Protein AF-A0A955QLE7-F1 (afdb_monomer)

Radius of gyration: 31.79 Å; Cα contacts (8 Å, |Δi|>4): 12; chains: 1; bounding box: 53×38×80 Å

Sequence (110 aa):
MRRLWYFLREAFISIRTHRTGTFIGVLTTAFTLTSFGVFLLLYHNVNTLLGRIQHNIQIIVYPKDGLEPAKLDALGKLLKSDQVVDSLTSISKQQALEDFKQQFPQETHL

Structure (mmCIF, N/CA/C/O backbone):
data_AF-A0A955QLE7-F1
#
_entry.id   AF-A0A955QLE7-F1
#
loop_
_atom_site.group_PDB
_atom_site.id
_atom_site.type_symbol
_atom_site.label_atom_id
_atom_site.label_alt_id
_atom_s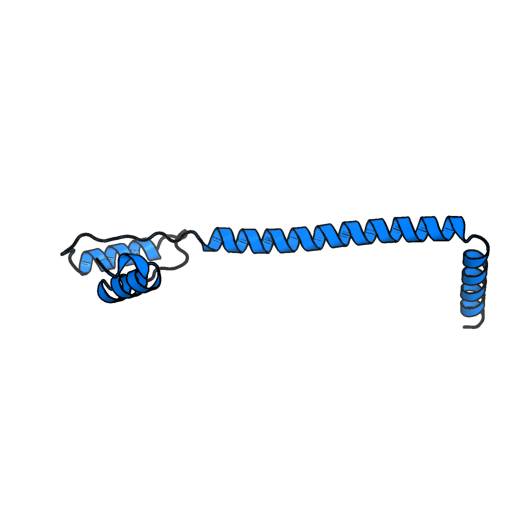ite.label_comp_id
_atom_site.label_asym_id
_atom_site.label_entity_id
_atom_site.label_seq_id
_atom_site.pdbx_PDB_ins_code
_atom_site.Cartn_x
_atom_site.Cartn_y
_atom_site.Cartn_z
_atom_site.occupancy
_atom_site.B_iso_or_equiv
_atom_site.auth_seq_id
_atom_site.auth_comp_id
_atom_site.auth_asym_id
_atom_site.auth_atom_id
_atom_site.pdbx_PDB_model_num
ATOM 1 N N . MET A 1 1 ? 29.540 -13.779 -37.709 1.00 64.69 1 MET A N 1
ATOM 2 C CA . MET A 1 1 ? 29.531 -12.422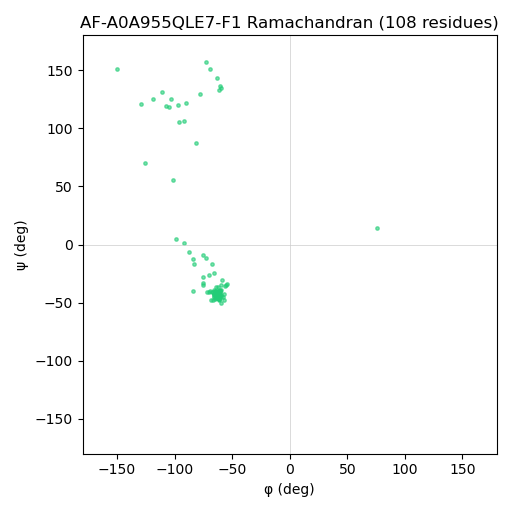 -37.106 1.00 64.69 1 MET A CA 1
ATOM 3 C C . MET A 1 1 ? 29.482 -11.276 -38.126 1.00 64.69 1 MET A C 1
ATOM 5 O O . MET A 1 1 ? 28.584 -10.458 -38.005 1.00 64.69 1 MET A O 1
ATOM 9 N N . ARG A 1 2 ? 30.343 -11.211 -39.163 1.00 79.69 2 ARG A N 1
ATOM 10 C CA . ARG A 1 2 ? 30.341 -10.095 -40.153 1.00 79.69 2 ARG A CA 1
ATOM 11 C C . ARG A 1 2 ? 28.997 -9.860 -40.867 1.00 79.69 2 ARG A C 1
ATOM 13 O O . ARG A 1 2 ? 28.640 -8.717 -41.110 1.00 79.69 2 ARG A O 1
ATOM 20 N N . ARG A 1 3 ? 28.235 -10.923 -41.158 1.00 83.56 3 ARG A N 1
ATOM 21 C CA . ARG A 1 3 ? 26.896 -10.817 -41.772 1.00 83.56 3 ARG A CA 1
ATOM 22 C C . ARG A 1 3 ? 25.866 -10.165 -40.843 1.00 83.56 3 ARG A C 1
ATOM 24 O O . ARG A 1 3 ? 25.114 -9.317 -41.288 1.00 83.56 3 ARG A O 1
ATOM 31 N N . LEU A 1 4 ? 25.875 -10.504 -39.552 1.00 87.00 4 LEU A N 1
ATOM 32 C CA . LEU A 1 4 ? 24.967 -9.909 -38.562 1.00 87.00 4 LEU A CA 1
ATOM 33 C C . LEU A 1 4 ? 25.251 -8.409 -38.389 1.00 87.00 4 LEU A C 1
ATOM 35 O O . LEU A 1 4 ? 24.332 -7.600 -38.363 1.00 87.00 4 LEU A O 1
ATOM 39 N N . TRP A 1 5 ? 26.535 -8.039 -38.364 1.00 90.00 5 TRP A N 1
ATOM 40 C CA . TRP A 1 5 ? 26.968 -6.641 -38.349 1.00 90.00 5 TRP A CA 1
ATOM 41 C C . TRP A 1 5 ? 26.538 -5.877 -39.605 1.00 90.00 5 TRP A C 1
ATOM 43 O O . TRP A 1 5 ? 26.100 -4.735 -39.509 1.00 90.00 5 TRP A O 1
ATOM 53 N N . TYR A 1 6 ? 26.621 -6.518 -40.774 1.00 89.44 6 TYR A N 1
ATOM 54 C CA . TYR A 1 6 ? 26.138 -5.947 -42.028 1.00 89.44 6 TYR A CA 1
ATOM 55 C C . TYR A 1 6 ? 24.636 -5.649 -41.958 1.00 89.44 6 TYR A C 1
ATOM 57 O O . TYR A 1 6 ? 24.242 -4.513 -42.184 1.00 89.44 6 TYR A O 1
ATOM 65 N N . PHE A 1 7 ? 23.808 -6.610 -41.533 1.00 89.12 7 PHE A N 1
ATOM 66 C CA . PHE A 1 7 ? 22.362 -6.395 -41.404 1.00 89.12 7 PHE A CA 1
ATOM 67 C C . PHE A 1 7 ? 21.996 -5.316 -40.381 1.00 89.12 7 PHE A C 1
ATOM 69 O O . PHE A 1 7 ? 21.124 -4.498 -40.657 1.00 89.12 7 PHE A O 1
ATOM 76 N N . LEU A 1 8 ? 22.671 -5.269 -39.228 1.00 86.69 8 LEU A N 1
ATOM 77 C CA . LEU A 1 8 ? 22.453 -4.215 -38.230 1.00 86.69 8 LEU A CA 1
ATOM 78 C C . LEU A 1 8 ? 22.833 -2.831 -38.772 1.00 86.69 8 LEU A C 1
ATOM 80 O O . LEU A 1 8 ? 22.108 -1.859 -38.554 1.00 86.69 8 LEU A O 1
ATOM 84 N N . ARG A 1 9 ? 23.942 -2.740 -39.514 1.00 87.81 9 ARG A N 1
ATOM 85 C CA . ARG A 1 9 ? 24.376 -1.501 -40.167 1.00 87.81 9 ARG A CA 1
ATOM 86 C C . ARG A 1 9 ? 23.380 -1.061 -41.239 1.00 87.81 9 ARG A C 1
ATOM 88 O O . ARG A 1 9 ? 22.995 0.106 -41.247 1.00 87.81 9 ARG A O 1
ATOM 95 N N . GLU A 1 10 ? 22.934 -1.976 -42.095 1.00 86.12 10 GLU A N 1
ATOM 96 C CA . GLU A 1 10 ? 21.929 -1.703 -43.127 1.00 86.12 10 GLU A CA 1
ATOM 97 C C . GLU A 1 10 ? 20.596 -1.260 -42.506 1.00 86.12 10 GLU A C 1
ATOM 99 O O . GLU A 1 10 ? 19.990 -0.293 -42.965 1.00 86.12 10 GLU A O 1
ATOM 104 N N . ALA A 1 11 ? 20.166 -1.910 -41.420 1.00 83.25 11 ALA A N 1
ATOM 105 C CA . ALA A 1 11 ? 18.954 -1.551 -40.689 1.00 83.25 11 ALA A CA 1
ATOM 106 C C . ALA A 1 11 ? 19.043 -0.135 -40.103 1.00 83.25 11 ALA A C 1
ATOM 108 O O . ALA A 1 11 ? 18.111 0.654 -40.251 1.00 83.25 11 ALA A O 1
ATOM 109 N N . PHE A 1 12 ? 20.181 0.233 -39.507 1.00 83.88 12 PHE A N 1
ATOM 110 C CA . PHE A 1 12 ? 20.388 1.578 -38.964 1.00 83.88 12 PHE A CA 1
ATOM 111 C C . PHE A 1 12 ? 20.407 2.651 -40.063 1.00 83.88 12 PHE A C 1
ATOM 113 O O . PHE A 1 12 ? 19.840 3.735 -39.902 1.00 83.88 12 PHE A O 1
ATOM 120 N N . ILE A 1 13 ? 21.017 2.342 -41.211 1.00 83.31 13 ILE A N 1
ATOM 121 C CA . ILE A 1 13 ? 21.001 3.215 -42.392 1.00 83.31 13 ILE A CA 1
ATOM 122 C C . ILE A 1 13 ? 19.567 3.370 -42.919 1.00 83.31 13 ILE A C 1
ATOM 124 O O . ILE A 1 13 ? 19.150 4.491 -43.203 1.00 83.31 13 ILE A O 1
ATOM 128 N N . SER A 1 14 ? 18.794 2.283 -42.982 1.00 79.75 14 SER A N 1
ATOM 129 C CA . SER A 1 14 ? 17.393 2.283 -43.421 1.00 79.75 14 SER A CA 1
ATOM 130 C C . SER A 1 14 ? 16.494 3.126 -42.508 1.00 79.75 14 SER A C 1
ATOM 132 O O . SER A 1 14 ? 15.764 3.995 -42.990 1.00 79.75 14 SER A O 1
ATOM 134 N N . IL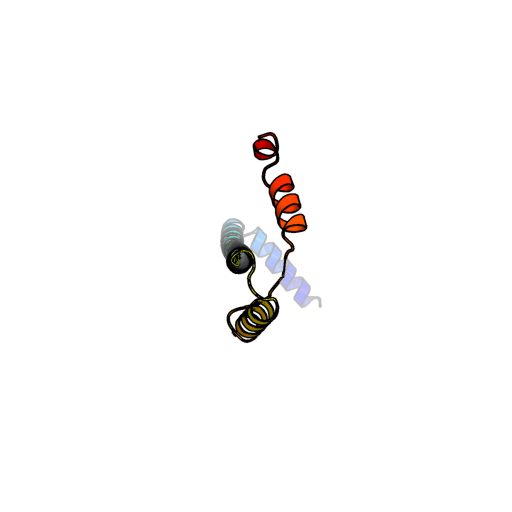E A 1 15 ? 16.639 2.982 -41.186 1.00 82.62 15 ILE A N 1
ATOM 135 C CA . ILE A 1 15 ? 15.967 3.821 -40.177 1.00 82.62 15 ILE A CA 1
ATOM 136 C C . ILE A 1 15 ? 16.295 5.305 -40.392 1.00 82.62 15 ILE A C 1
ATOM 138 O O . ILE A 1 15 ? 15.415 6.169 -40.343 1.00 82.62 15 ILE A O 1
ATOM 142 N N . ARG A 1 16 ? 17.566 5.617 -40.675 1.00 78.94 16 ARG A N 1
ATOM 143 C CA . ARG A 1 16 ? 18.024 6.991 -40.919 1.00 78.94 16 ARG A CA 1
ATOM 144 C C . ARG A 1 16 ? 17.507 7.571 -42.239 1.00 78.94 16 ARG A C 1
ATOM 146 O O . ARG A 1 16 ? 17.434 8.795 -42.344 1.00 78.94 16 ARG A O 1
ATOM 153 N N . THR A 1 17 ? 17.194 6.741 -43.228 1.00 81.06 17 THR A N 1
ATOM 154 C CA . THR A 1 17 ? 16.637 7.163 -44.524 1.00 81.06 17 THR A CA 1
ATOM 155 C C . THR A 1 17 ? 15.119 7.343 -44.432 1.00 81.06 17 THR A C 1
ATOM 157 O O . THR A 1 17 ? 14.591 8.347 -44.904 1.00 81.06 17 THR A O 1
ATOM 160 N N . HIS A 1 18 ? 14.421 6.452 -43.723 1.00 83.38 18 HIS A N 1
ATOM 161 C CA . HIS A 1 18 ? 12.972 6.507 -43.495 1.00 83.38 18 HIS A CA 1
ATOM 162 C C . HIS A 1 18 ? 12.626 7.055 -42.102 1.00 83.38 18 HIS A C 1
ATOM 164 O O . HIS A 1 18 ? 11.917 6.420 -41.313 1.00 83.38 18 HIS A O 1
ATOM 170 N N . ARG A 1 19 ? 13.124 8.261 -41.795 1.00 78.25 19 ARG A N 1
ATOM 171 C CA . ARG A 1 19 ? 13.028 8.858 -40.448 1.00 78.25 19 ARG A CA 1
ATOM 172 C C . ARG A 1 19 ? 11.593 9.059 -39.981 1.00 78.25 19 ARG A C 1
ATOM 174 O O . ARG A 1 19 ? 11.285 8.732 -38.845 1.00 78.25 19 ARG A O 1
ATOM 181 N N . THR A 1 20 ? 10.715 9.557 -40.850 1.00 83.81 20 THR A N 1
ATOM 182 C CA . THR A 1 20 ? 9.326 9.876 -40.487 1.00 83.81 20 THR A CA 1
ATOM 183 C C . THR A 1 20 ? 8.525 8.622 -40.144 1.00 83.81 20 THR A C 1
ATOM 185 O O . THR A 1 20 ? 7.891 8.566 -39.096 1.00 83.81 20 THR A O 1
ATOM 188 N N . GLY A 1 21 ? 8.601 7.586 -40.986 1.00 87.19 21 GLY A N 1
ATOM 189 C CA . GLY A 1 21 ? 7.905 6.319 -40.739 1.00 87.19 21 GLY A CA 1
ATOM 190 C C . GLY A 1 21 ? 8.447 5.593 -39.510 1.00 87.19 21 GLY A C 1
ATOM 191 O O . GLY A 1 21 ? 7.672 5.135 -38.672 1.00 87.19 21 GLY A O 1
ATOM 192 N N . THR A 1 22 ? 9.774 5.567 -39.343 1.00 87.62 22 THR A N 1
ATOM 193 C CA . THR A 1 22 ? 10.386 4.968 -38.150 1.00 87.62 22 THR A CA 1
ATOM 194 C C . THR A 1 22 ? 10.004 5.730 -36.882 1.00 87.62 22 THR A C 1
ATOM 196 O O . THR A 1 22 ? 9.700 5.110 -35.869 1.00 87.62 22 THR A O 1
ATOM 199 N N . PHE A 1 23 ? 9.954 7.063 -36.933 1.00 88.44 23 PHE A N 1
ATOM 200 C CA . PHE A 1 23 ? 9.536 7.884 -35.799 1.00 88.44 23 PHE A CA 1
ATOM 201 C C . PHE A 1 23 ? 8.090 7.589 -35.382 1.00 88.44 23 PHE A C 1
ATOM 203 O O . PHE A 1 23 ? 7.833 7.365 -34.203 1.00 88.44 23 PHE A O 1
ATOM 210 N N . ILE A 1 24 ? 7.162 7.504 -36.341 1.00 93.44 24 ILE A N 1
ATOM 211 C CA . ILE A 1 24 ? 5.759 7.147 -36.071 1.00 93.44 24 ILE A CA 1
ATOM 212 C C . ILE A 1 24 ? 5.657 5.732 -35.477 1.00 93.44 24 ILE A C 1
ATOM 214 O O . ILE A 1 24 ? 4.920 5.516 -34.513 1.00 93.44 24 ILE A O 1
ATOM 218 N N . GLY A 1 25 ? 6.423 4.770 -35.999 1.00 92.94 25 GLY A N 1
ATOM 219 C CA . GLY A 1 25 ? 6.472 3.404 -35.466 1.00 92.94 25 GLY A CA 1
ATOM 220 C C . GLY A 1 25 ? 7.001 3.333 -34.029 1.00 92.94 25 GLY A C 1
ATOM 221 O O . GLY A 1 25 ? 6.429 2.649 -33.180 1.00 92.94 25 GLY A O 1
ATOM 222 N N . VAL A 1 26 ? 8.057 4.088 -33.719 1.00 92.75 26 VAL A N 1
ATOM 223 C CA . VAL A 1 26 ? 8.592 4.185 -32.3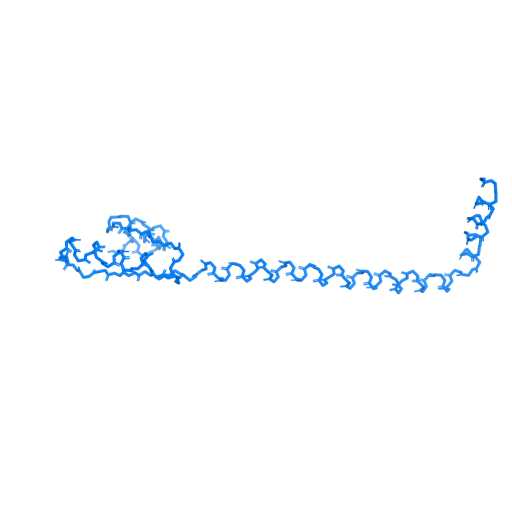52 1.00 92.75 26 VAL A CA 1
ATOM 224 C C . VAL A 1 26 ? 7.586 4.860 -31.426 1.00 92.75 26 VAL A C 1
ATOM 226 O O . VAL A 1 26 ? 7.372 4.375 -30.320 1.00 92.75 26 VAL A O 1
ATOM 229 N N . LEU A 1 27 ? 6.930 5.934 -31.872 1.00 95.50 27 LEU A N 1
ATOM 230 C CA . LEU A 1 27 ? 5.952 6.669 -31.071 1.00 95.50 27 LEU A CA 1
ATOM 231 C C . LEU A 1 27 ? 4.728 5.809 -30.732 1.00 95.50 27 LEU A C 1
ATOM 233 O O . LEU A 1 27 ? 4.303 5.765 -29.582 1.00 95.50 27 LEU A O 1
ATOM 237 N N . THR A 1 28 ? 4.191 5.085 -31.714 1.00 96.12 28 THR A N 1
ATOM 238 C CA . THR A 1 28 ? 3.064 4.161 -31.506 1.00 96.12 28 THR A CA 1
ATOM 239 C C . THR A 1 28 ? 3.450 3.012 -30.578 1.00 96.12 28 THR A C 1
ATOM 241 O O . THR A 1 28 ? 2.726 2.725 -29.628 1.00 96.12 28 THR A O 1
ATOM 244 N N . THR A 1 29 ? 4.634 2.424 -30.759 1.00 95.75 29 THR A N 1
ATOM 245 C CA . THR A 1 29 ? 5.153 1.389 -29.851 1.00 95.75 29 THR A CA 1
ATOM 246 C C . THR A 1 29 ? 5.327 1.933 -28.430 1.00 95.75 29 THR A C 1
ATOM 248 O O . THR A 1 29 ? 4.841 1.334 -27.473 1.00 95.75 29 THR A O 1
ATOM 251 N N . ALA A 1 30 ? 5.935 3.109 -28.275 1.00 96.69 30 ALA A N 1
ATOM 252 C CA . ALA A 1 30 ? 6.102 3.760 -26.980 1.00 96.69 30 ALA A CA 1
ATOM 253 C C . ALA A 1 30 ? 4.753 4.055 -26.310 1.00 96.69 30 ALA A C 1
ATOM 255 O O . ALA A 1 30 ? 4.611 3.838 -25.107 1.00 96.69 30 ALA A O 1
ATOM 256 N N . PHE A 1 31 ? 3.747 4.481 -27.078 1.00 97.50 31 PHE A N 1
ATOM 257 C CA . PHE A 1 31 ? 2.397 4.703 -26.569 1.00 97.50 31 PHE A CA 1
ATOM 258 C C . PHE A 1 31 ? 1.763 3.400 -26.067 1.00 97.50 31 PHE A C 1
ATOM 260 O O . PHE A 1 31 ? 1.214 3.377 -24.968 1.00 97.50 31 PHE A O 1
ATOM 267 N N . THR A 1 32 ? 1.896 2.297 -26.813 1.00 97.38 32 THR A N 1
ATOM 268 C CA . THR A 1 32 ? 1.365 0.992 -26.378 1.00 97.38 32 THR A CA 1
ATOM 269 C C . THR A 1 32 ? 2.036 0.482 -25.101 1.00 97.38 32 THR A C 1
ATOM 271 O O . THR A 1 32 ? 1.340 0.090 -24.165 1.00 97.38 32 THR A O 1
ATOM 274 N N . LEU A 1 33 ? 3.370 0.563 -25.006 1.00 97.06 33 LEU A N 1
ATOM 275 C CA . LEU A 1 33 ? 4.103 0.182 -23.793 1.00 97.06 33 LEU A CA 1
ATOM 276 C C . LEU A 1 33 ? 3.743 1.085 -22.611 1.00 97.06 33 LEU A C 1
ATOM 278 O O . LEU A 1 33 ? 3.549 0.594 -21.502 1.00 97.06 33 LEU A O 1
ATOM 282 N N . THR A 1 3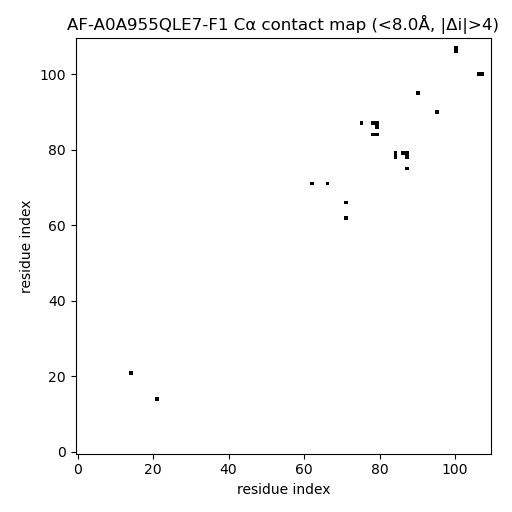4 ? 3.619 2.392 -22.846 1.00 97.50 34 THR A N 1
ATOM 283 C CA . THR A 1 34 ? 3.198 3.351 -21.816 1.00 97.50 34 THR A CA 1
ATOM 284 C C . THR A 1 34 ? 1.803 3.019 -21.307 1.00 97.50 34 THR A C 1
ATOM 286 O O . THR A 1 34 ? 1.598 2.951 -20.100 1.00 97.50 34 THR A O 1
ATOM 289 N N . SER A 1 35 ? 0.853 2.758 -22.208 1.00 97.69 35 SER A N 1
ATOM 290 C CA . SER A 1 35 ? -0.507 2.372 -21.836 1.00 97.69 35 SER A CA 1
ATOM 291 C C . SER A 1 35 ? -0.505 1.108 -20.973 1.00 97.69 35 SER A C 1
ATOM 293 O O . SER A 1 35 ? -1.120 1.097 -19.908 1.00 97.69 35 SER A O 1
ATOM 295 N N . PHE A 1 36 ? 0.267 0.089 -21.360 1.00 96.88 36 PHE A N 1
ATOM 296 C CA . PHE A 1 36 ? 0.423 -1.128 -20.562 1.00 96.88 36 PHE A CA 1
ATOM 297 C C . PHE A 1 36 ? 1.030 -0.851 -19.176 1.00 96.88 36 PHE A C 1
ATOM 299 O O . PHE A 1 36 ? 0.530 -1.348 -18.167 1.00 96.88 36 PHE A O 1
ATOM 306 N N . GLY A 1 37 ? 2.059 -0.003 -19.103 1.00 97.06 37 GLY A N 1
ATOM 307 C CA . GLY A 1 37 ? 2.660 0.429 -17.840 1.00 97.06 37 GLY A CA 1
ATOM 308 C C . GLY A 1 37 ? 1.673 1.166 -16.932 1.00 97.06 37 GLY A C 1
ATOM 309 O O . GLY A 1 37 ? 1.611 0.887 -15.737 1.00 97.06 37 GLY A O 1
ATOM 310 N N . VAL A 1 38 ? 0.846 2.052 -17.494 1.00 97.38 38 VAL A N 1
ATOM 311 C CA . VAL A 1 38 ? -0.215 2.748 -16.750 1.00 97.38 38 VAL A CA 1
ATOM 312 C C . VAL A 1 38 ? -1.222 1.750 -16.185 1.00 97.38 38 VAL A C 1
ATOM 314 O O . VAL 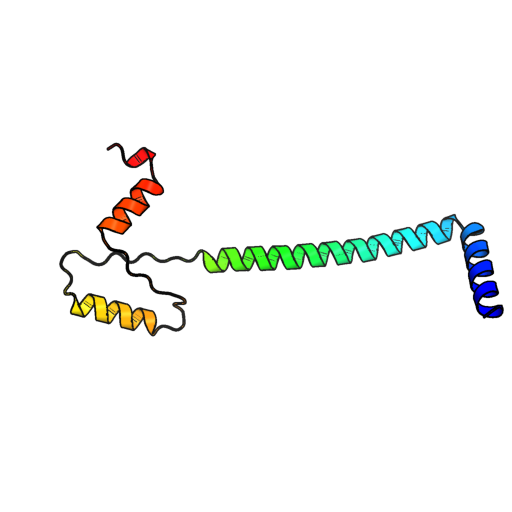A 1 38 ? -1.552 1.838 -15.005 1.00 97.38 38 VAL A O 1
ATOM 317 N N . PHE A 1 39 ? -1.668 0.766 -16.970 1.00 96.94 39 PHE A N 1
ATOM 318 C CA . PHE A 1 39 ? -2.580 -0.266 -16.469 1.00 96.94 39 PHE A CA 1
ATOM 319 C C . PHE A 1 39 ? -1.970 -1.095 -15.337 1.00 96.94 39 PHE A C 1
ATOM 321 O O . PHE A 1 39 ? -2.654 -1.356 -14.349 1.00 96.94 39 PHE A O 1
ATOM 328 N N . LEU A 1 40 ? -0.688 -1.458 -15.430 1.00 96.00 40 LEU A N 1
ATOM 329 C CA . LEU A 1 40 ? 0.016 -2.155 -14.349 1.00 96.00 40 LEU A CA 1
ATOM 330 C C . LEU A 1 40 ? 0.073 -1.316 -13.067 1.00 96.00 40 LEU A C 1
ATOM 332 O O . LEU A 1 40 ? -0.212 -1.824 -11.980 1.00 96.00 40 LEU A O 1
ATOM 336 N N . LEU A 1 41 ? 0.403 -0.028 -13.190 1.00 96.25 41 LEU A N 1
ATOM 337 C CA . LEU A 1 41 ? 0.443 0.888 -12.051 1.00 96.25 41 LEU A CA 1
ATOM 338 C C . LEU A 1 41 ? -0.939 1.065 -11.419 1.00 96.25 41 LEU A C 1
ATOM 340 O O . LEU A 1 41 ? -1.052 1.030 -10.192 1.00 96.25 41 LEU A O 1
ATOM 344 N N . LEU A 1 42 ? -1.982 1.218 -12.239 1.00 95.69 42 LEU A N 1
ATOM 345 C CA . LEU A 1 42 ? -3.366 1.307 -11.778 1.00 95.69 42 LEU A CA 1
ATOM 346 C C . LEU A 1 42 ? -3.790 0.029 -11.057 1.00 95.69 42 LEU A C 1
ATOM 348 O O . LEU A 1 42 ? -4.301 0.110 -9.944 1.00 95.69 42 LEU A O 1
ATOM 352 N N . TYR A 1 43 ? -3.526 -1.140 -11.639 1.00 93.69 43 TYR A N 1
ATOM 353 C CA . TYR A 1 43 ? -3.842 -2.430 -11.030 1.00 93.69 43 TYR A CA 1
ATOM 354 C C . TYR A 1 43 ? -3.182 -2.583 -9.653 1.00 93.69 43 TYR A C 1
ATOM 356 O O . TYR A 1 43 ? -3.850 -2.916 -8.673 1.00 93.69 43 TYR A O 1
ATOM 364 N N . HIS A 1 44 ? -1.888 -2.269 -9.547 1.00 92.38 44 HIS A N 1
ATOM 365 C CA . HIS A 1 44 ?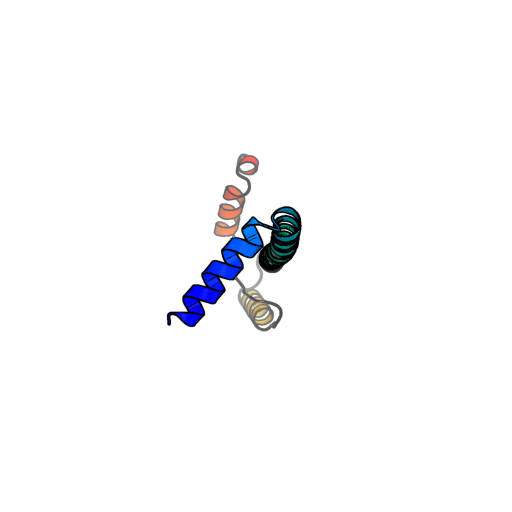 -1.172 -2.350 -8.276 1.00 92.38 44 HIS A CA 1
ATOM 366 C C . HIS A 1 44 ? -1.699 -1.346 -7.237 1.00 92.38 44 HIS A C 1
ATOM 368 O O . HIS A 1 44 ? -1.859 -1.689 -6.060 1.00 92.38 44 HIS A O 1
ATOM 374 N N . ASN A 1 45 ? -2.022 -0.122 -7.665 1.00 92.56 45 ASN A N 1
ATOM 375 C CA . ASN A 1 45 ? -2.596 0.896 -6.784 1.00 92.56 45 ASN A CA 1
ATOM 376 C C . ASN A 1 45 ? -3.983 0.500 -6.280 1.00 92.56 45 ASN A C 1
ATOM 378 O O . ASN A 1 45 ? -4.240 0.611 -5.084 1.00 92.56 45 ASN A O 1
ATOM 382 N N . VAL A 1 46 ? -4.857 -0.000 -7.157 1.00 90.62 46 VAL A N 1
ATOM 383 C CA . VAL A 1 46 ? -6.199 -0.461 -6.776 1.00 90.62 46 VAL A CA 1
ATOM 384 C C . VAL A 1 46 ? -6.106 -1.641 -5.818 1.00 90.62 46 VAL A C 1
ATOM 386 O O . VAL A 1 46 ? -6.788 -1.627 -4.802 1.00 90.62 46 VAL A O 1
ATOM 389 N N . ASN A 1 47 ? -5.227 -2.616 -6.062 1.00 86.31 47 ASN A N 1
ATOM 390 C CA . ASN A 1 47 ? -5.036 -3.735 -5.137 1.00 86.31 47 ASN A CA 1
ATOM 391 C C . ASN A 1 47 ? -4.567 -3.262 -3.748 1.00 86.31 47 ASN A C 1
ATOM 393 O O . ASN A 1 47 ? -5.055 -3.729 -2.722 1.00 86.31 47 ASN A O 1
ATOM 397 N N . THR A 1 48 ? -3.665 -2.279 -3.712 1.00 83.88 48 THR A N 1
ATOM 398 C CA . THR A 1 48 ? -3.195 -1.675 -2.457 1.00 83.88 48 THR A CA 1
ATOM 399 C C . THR A 1 48 ? -4.309 -0.893 -1.753 1.00 83.88 48 THR A C 1
ATOM 401 O O . THR A 1 48 ? -4.449 -0.974 -0.533 1.00 83.88 48 THR A O 1
ATOM 404 N N . LEU A 1 49 ? -5.124 -0.151 -2.506 1.00 82.12 49 LEU A N 1
ATOM 405 C CA . LEU A 1 49 ? -6.264 0.594 -1.974 1.00 82.12 49 LEU A CA 1
ATOM 406 C C . LEU A 1 49 ? -7.346 -0.348 -1.432 1.00 82.12 49 LEU A C 1
ATOM 408 O O . LEU A 1 49 ? -7.841 -0.128 -0.331 1.00 82.12 49 LEU A O 1
ATOM 412 N N . LEU A 1 50 ? -7.668 -1.417 -2.163 1.00 78.31 50 LEU A N 1
ATOM 413 C CA . LEU A 1 50 ? -8.613 -2.450 -1.739 1.00 78.31 50 LEU A CA 1
ATOM 414 C C . LEU A 1 50 ? -8.141 -3.150 -0.464 1.00 78.31 50 LEU A C 1
ATOM 416 O O . LEU A 1 50 ? -8.933 -3.279 0.464 1.00 78.31 50 LEU A O 1
ATOM 420 N N . GLY A 1 51 ? -6.857 -3.513 -0.373 1.00 73.19 51 GLY A N 1
ATOM 421 C CA . GLY A 1 51 ? -6.292 -4.098 0.847 1.00 73.19 51 GLY A CA 1
ATOM 422 C C . GLY A 1 51 ? -6.411 -3.166 2.058 1.00 73.19 51 GLY A C 1
ATOM 423 O O . GLY A 1 51 ? -6.766 -3.608 3.148 1.00 73.19 51 GLY A O 1
ATOM 424 N N . ARG A 1 52 ? -6.207 -1.853 1.871 1.00 69.56 52 ARG A N 1
ATOM 425 C CA . ARG A 1 52 ? -6.434 -0.859 2.935 1.00 69.56 52 ARG A CA 1
ATOM 426 C C . ARG A 1 52 ? -7.906 -0.756 3.320 1.00 69.56 52 ARG A C 1
ATOM 428 O O . ARG A 1 52 ? -8.205 -0.667 4.503 1.00 69.56 52 ARG A O 1
ATOM 435 N N . ILE A 1 53 ? -8.825 -0.752 2.355 1.00 66.25 53 ILE A N 1
ATOM 436 C CA . ILE A 1 53 ? -10.267 -0.672 2.636 1.00 66.25 53 ILE A CA 1
ATOM 437 C C . ILE A 1 53 ? -10.731 -1.912 3.410 1.00 66.25 53 ILE A C 1
ATOM 439 O O . ILE A 1 53 ? -11.425 -1.770 4.412 1.00 66.25 53 ILE A O 1
ATOM 443 N N . GLN A 1 54 ? -10.304 -3.107 2.995 1.00 66.00 54 GLN A N 1
ATOM 444 C CA . GLN A 1 54 ? -10.640 -4.360 3.679 1.00 66.00 54 GLN A CA 1
ATOM 445 C C . GLN A 1 54 ? -10.126 -4.389 5.126 1.00 66.00 54 GLN A C 1
ATOM 447 O O . GLN A 1 54 ? -10.852 -4.818 6.017 1.00 66.00 54 GLN A O 1
ATOM 452 N N . HIS A 1 55 ? -8.925 -3.862 5.388 1.00 64.19 55 HIS A N 1
ATOM 453 C CA . HIS A 1 55 ? -8.344 -3.825 6.736 1.00 64.19 55 HIS A CA 1
ATOM 454 C C . HIS A 1 55 ? -8.975 -2.807 7.703 1.00 64.19 55 HIS A C 1
ATOM 456 O O . HIS A 1 55 ? -8.681 -2.850 8.896 1.00 64.19 55 HIS A O 1
ATOM 462 N N . ASN A 1 56 ? -9.813 -1.880 7.228 1.00 65.12 56 ASN A N 1
ATOM 463 C CA . ASN A 1 56 ? -10.374 -0.816 8.069 1.00 65.12 56 ASN A CA 1
ATOM 464 C C . ASN A 1 56 ? -11.723 -1.166 8.716 1.00 65.12 56 ASN A C 1
ATOM 466 O O . ASN A 1 56 ? -12.286 -0.333 9.427 1.00 65.12 56 ASN A O 1
ATOM 470 N N . ILE A 1 57 ? -12.259 -2.371 8.504 1.00 71.44 57 ILE A N 1
ATOM 471 C CA . ILE A 1 57 ? -13.492 -2.786 9.182 1.00 71.44 57 ILE A CA 1
ATOM 472 C C . ILE A 1 57 ? -13.130 -3.259 10.593 1.00 71.44 57 ILE A C 1
ATOM 474 O O . ILE A 1 57 ? -12.877 -4.435 10.833 1.00 71.44 57 ILE A O 1
ATOM 478 N N . GLN A 1 58 ? -13.086 -2.314 11.530 1.00 79.00 58 GLN A N 1
ATOM 479 C CA . GLN A 1 58 ? -12.941 -2.585 12.957 1.00 79.00 58 GLN A CA 1
ATOM 480 C C . GLN A 1 58 ? -14.299 -2.409 13.636 1.00 79.00 58 GLN A C 1
ATOM 482 O O . GLN A 1 58 ?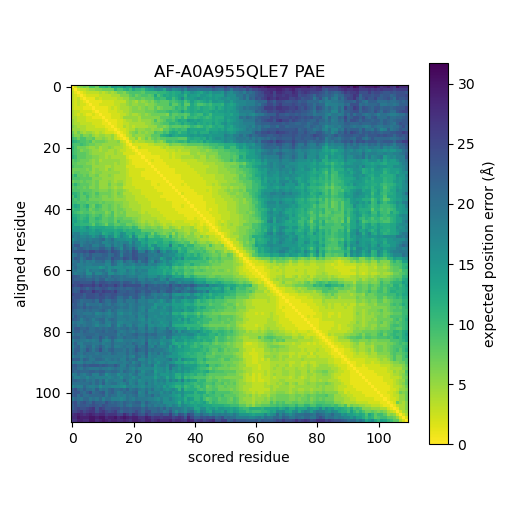 -14.932 -1.361 13.514 1.00 79.00 58 GLN A O 1
ATOM 487 N N . ILE A 1 59 ? -14.756 -3.437 14.353 1.00 84.94 59 ILE A N 1
ATOM 488 C CA . ILE A 1 59 ? -15.990 -3.388 15.142 1.00 84.94 59 ILE A CA 1
ATOM 489 C C . ILE A 1 59 ? -15.604 -3.351 16.616 1.00 84.94 59 ILE A C 1
ATOM 491 O O . ILE A 1 59 ? -14.991 -4.287 17.127 1.00 84.94 59 ILE A O 1
ATOM 495 N N . ILE A 1 60 ? -15.990 -2.279 17.306 1.00 87.25 60 ILE A N 1
ATOM 496 C CA . ILE A 1 60 ? -15.769 -2.137 18.746 1.00 87.25 60 ILE A CA 1
ATOM 497 C C . ILE A 1 60 ? -17.042 -2.563 19.473 1.00 87.25 60 ILE A C 1
ATOM 499 O O . ILE A 1 60 ? -18.113 -1.989 19.274 1.00 87.25 60 ILE A O 1
ATOM 503 N N . VAL A 1 61 ? -16.925 -3.577 20.328 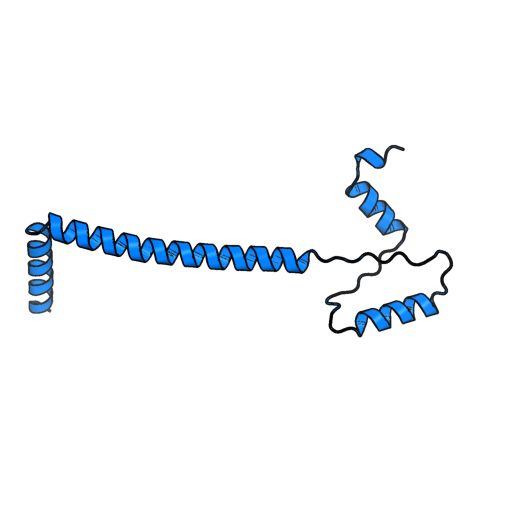1.00 87.56 61 VAL A N 1
ATOM 504 C CA . VAL A 1 61 ? -18.032 -4.080 21.147 1.00 87.56 61 VAL A CA 1
ATOM 505 C C . VAL A 1 61 ? -17.840 -3.607 22.581 1.00 87.56 61 VAL A C 1
ATOM 507 O O . VAL A 1 61 ? -16.867 -3.976 23.234 1.00 87.56 61 VAL A O 1
ATOM 510 N N . TYR A 1 62 ? -18.790 -2.823 23.087 1.00 88.12 62 TYR A N 1
ATOM 511 C CA . TYR A 1 62 ? -18.801 -2.361 24.473 1.00 88.12 62 TYR A CA 1
ATOM 512 C C . TYR A 1 62 ? -19.694 -3.278 25.318 1.00 88.12 62 TYR A C 1
ATOM 514 O O . TYR A 1 62 ? -20.921 -3.218 25.201 1.00 88.12 62 TYR A O 1
ATOM 522 N N . PRO A 1 63 ? -19.122 -4.157 26.159 1.00 86.31 63 PRO A N 1
ATOM 523 C CA . PRO A 1 63 ? -19.919 -4.974 27.059 1.00 86.31 63 PRO A CA 1
ATOM 524 C C . PRO A 1 63 ? -20.559 -4.111 28.151 1.00 86.31 63 PRO A C 1
ATOM 526 O O . PRO A 1 63 ? -20.009 -3.094 28.572 1.00 86.31 63 PRO A O 1
ATOM 529 N N . LYS A 1 64 ? -21.720 -4.548 28.646 1.00 86.62 64 LYS A N 1
ATOM 530 C CA . LYS A 1 64 ? -22.401 -3.891 29.767 1.00 86.62 64 LYS A CA 1
ATOM 531 C C . LYS A 1 64 ? -21.546 -3.954 31.038 1.00 86.62 64 LYS A C 1
ATOM 533 O O . LYS A 1 64 ? -20.918 -4.972 31.329 1.00 86.62 64 LYS A O 1
ATOM 538 N N . ASP A 1 65 ? -21.596 -2.890 31.831 1.00 83.31 65 ASP A N 1
ATOM 539 C CA . ASP A 1 65 ? -20.924 -2.826 33.127 1.00 83.31 65 ASP A CA 1
ATOM 540 C C . ASP A 1 65 ? -21.420 -3.904 34.097 1.00 83.31 65 ASP A C 1
ATOM 542 O O . ASP A 1 65 ? -22.619 -4.169 34.203 1.00 83.31 65 ASP A O 1
ATOM 546 N N . GLY A 1 66 ? -20.477 -4.535 34.805 1.00 80.38 66 GLY A N 1
ATOM 547 C CA . GLY A 1 66 ? -20.767 -5.616 35.750 1.00 80.38 66 GLY A CA 1
ATOM 548 C C . GLY A 1 66 ? -21.088 -6.963 35.095 1.00 80.38 66 GLY A C 1
ATOM 549 O O . GLY A 1 66 ? -21.607 -7.851 35.769 1.00 80.38 66 GLY A O 1
ATOM 550 N N . LEU A 1 67 ? -20.804 -7.133 33.797 1.00 82.94 67 LEU A N 1
ATOM 551 C CA . LEU A 1 67 ? -20.931 -8.431 33.142 1.00 82.94 67 LEU A CA 1
ATOM 552 C C . LEU A 1 67 ? -19.984 -9.446 33.791 1.00 82.94 67 LEU A C 1
ATOM 554 O O . LEU A 1 67 ? -18.803 -9.183 34.011 1.00 82.94 67 LEU A O 1
ATOM 558 N N . GLU A 1 68 ? -20.526 -10.621 34.089 1.00 87.62 68 GLU A N 1
ATOM 559 C CA . GLU A 1 68 ? -19.778 -11.702 34.713 1.00 87.62 68 GLU A CA 1
ATOM 560 C C . GLU A 1 68 ? -18.589 -12.128 33.825 1.00 87.62 68 GLU A C 1
ATOM 562 O O . GLU A 1 68 ? -18.783 -12.331 32.619 1.00 87.62 68 GLU A O 1
ATOM 567 N N . PRO A 1 69 ? -17.377 -12.318 34.385 1.00 83.25 69 PRO A N 1
ATOM 568 C CA . PRO A 1 69 ? -16.183 -12.655 33.605 1.00 83.25 69 PRO A CA 1
ATOM 569 C C . PRO A 1 69 ? -16.360 -13.899 32.726 1.00 83.25 69 PRO A C 1
ATOM 571 O O . PRO A 1 69 ? -15.867 -13.944 31.602 1.00 83.25 69 PRO A O 1
ATOM 574 N N . ALA A 1 70 ? -17.131 -14.882 33.201 1.00 86.12 70 ALA A N 1
ATOM 575 C CA . ALA A 1 70 ? -17.442 -16.095 32.451 1.00 86.12 70 ALA A CA 1
ATOM 576 C C . ALA A 1 70 ? -18.227 -15.813 31.155 1.00 86.12 70 ALA A C 1
ATOM 578 O O . ALA A 1 70 ? -17.994 -16.458 30.134 1.00 86.12 70 ALA A O 1
ATOM 579 N N . LYS A 1 71 ? -19.133 -14.826 31.169 1.00 86.56 71 LYS A N 1
ATOM 580 C CA . LYS A 1 71 ? -19.921 -14.435 29.988 1.00 86.56 71 LYS A CA 1
ATOM 581 C C . LYS A 1 71 ? -19.083 -13.648 28.984 1.00 86.56 71 LYS A C 1
ATOM 583 O O . LYS A 1 71 ? -19.269 -13.821 27.782 1.00 86.56 71 LYS A O 1
ATOM 588 N N . LEU A 1 72 ? -18.147 -12.827 29.466 1.00 86.50 72 LEU A N 1
ATOM 589 C CA . LEU A 1 72 ? -17.164 -12.146 28.616 1.00 86.50 72 LEU A CA 1
ATOM 590 C C . LEU A 1 72 ? -16.252 -13.145 27.899 1.00 86.50 72 LEU A C 1
ATOM 592 O O . LEU A 1 72 ? -16.053 -13.031 26.692 1.00 86.50 72 LEU A O 1
ATOM 596 N N . ASP A 1 73 ? -15.744 -14.145 28.622 1.00 87.75 73 ASP A N 1
ATOM 597 C CA . ASP A 1 73 ? -14.893 -15.186 28.037 1.00 87.75 73 ASP A CA 1
ATOM 598 C C . ASP A 1 73 ? -15.656 -16.035 27.006 1.00 87.75 73 ASP A C 1
ATOM 600 O O . ASP A 1 73 ? -15.147 -16.316 25.919 1.00 87.75 73 ASP A O 1
ATOM 604 N N . ALA A 1 74 ? -16.917 -16.377 27.294 1.00 90.06 74 ALA A N 1
ATOM 605 C CA . ALA A 1 74 ? -17.785 -17.081 26.350 1.00 90.06 74 ALA A CA 1
ATOM 606 C C . ALA A 1 74 ? -18.036 -16.274 25.062 1.00 90.06 74 ALA A C 1
ATOM 608 O O . ALA A 1 74 ? -17.941 -16.830 23.967 1.00 90.06 74 ALA A O 1
ATOM 609 N N . LEU A 1 75 ? -18.297 -14.965 25.175 1.00 88.25 75 LEU A N 1
ATOM 610 C CA . LEU A 1 75 ? -18.446 -14.071 24.022 1.00 88.25 75 LEU A CA 1
ATOM 611 C C . LEU A 1 75 ? -17.154 -14.006 23.196 1.00 88.25 75 LEU A C 1
ATOM 613 O O . LEU A 1 75 ? -17.200 -14.125 21.973 1.00 88.25 75 LEU A O 1
ATOM 617 N N . GLY A 1 76 ? -16.001 -13.875 23.856 1.00 88.19 76 GLY A N 1
ATOM 618 C CA . GLY A 1 76 ? -14.703 -13.854 23.181 1.00 88.19 76 GLY A CA 1
ATOM 619 C C . GLY A 1 76 ? -14.406 -15.151 22.425 1.00 88.19 76 GLY A C 1
ATOM 620 O O . GLY A 1 76 ? -13.909 -15.107 21.302 1.00 88.19 76 GLY A O 1
ATOM 621 N N . LYS A 1 77 ? -14.753 -16.309 22.999 1.00 89.94 77 LYS A N 1
ATOM 622 C CA . LYS A 1 77 ? -14.629 -17.616 22.330 1.00 89.94 77 LYS A CA 1
ATOM 623 C C . LYS A 1 77 ? -15.549 -17.738 21.120 1.00 89.94 77 LYS A C 1
ATOM 625 O O . LYS A 1 77 ? -15.099 -18.215 20.083 1.00 89.94 77 LYS A O 1
ATOM 630 N N . LEU A 1 78 ? -16.797 -17.284 21.240 1.00 89.88 78 LEU A N 1
ATOM 631 C CA . LEU A 1 78 ? -17.760 -17.300 20.140 1.00 89.88 78 LEU A CA 1
ATOM 632 C C . LEU A 1 78 ? -17.270 -16.442 18.967 1.00 89.88 78 LEU A C 1
ATOM 634 O O . LEU A 1 78 ? -17.232 -16.924 17.840 1.00 89.88 78 LEU A O 1
ATOM 638 N N . LEU A 1 79 ? -16.798 -15.223 19.244 1.00 89.50 79 LEU A N 1
ATOM 639 C CA . LEU A 1 79 ? -16.247 -14.331 18.220 1.00 89.50 79 LEU A CA 1
ATOM 640 C C . LEU A 1 79 ? -14.976 -14.898 17.578 1.00 89.50 79 LEU A C 1
ATOM 642 O O . LEU A 1 79 ? -14.838 -14.844 16.366 1.00 89.50 79 LEU A O 1
ATOM 646 N N . LYS A 1 80 ? -14.072 -15.503 18.360 1.00 87.69 80 LYS A N 1
ATOM 647 C CA . LYS A 1 80 ? -12.869 -16.163 17.817 1.00 87.69 80 LYS A CA 1
ATOM 648 C C . LYS A 1 80 ? -13.171 -17.396 16.964 1.00 87.69 80 LYS A C 1
ATOM 650 O O . LYS A 1 80 ? -12.321 -17.800 16.181 1.00 87.69 80 LYS A O 1
ATOM 655 N N . SER A 1 81 ? -14.320 -18.040 17.171 1.00 89.31 81 SER A N 1
ATOM 656 C CA . SER A 1 81 ? -14.719 -19.225 16.404 1.00 89.31 81 SER A CA 1
ATOM 657 C C . SER A 1 81 ? -15.384 -18.894 15.067 1.00 89.31 81 SER A C 1
ATOM 659 O O . SER A 1 81 ? -15.567 -19.788 14.242 1.00 89.31 81 SER A O 1
ATOM 661 N N . ASP A 1 82 ? -15.750 -17.630 14.854 1.00 88.19 82 ASP A N 1
ATOM 662 C CA . ASP A 1 82 ? -16.354 -17.169 13.612 1.00 88.19 82 ASP A CA 1
ATOM 663 C C . ASP A 1 82 ? -15.276 -16.989 12.530 1.00 88.19 82 ASP A C 1
ATOM 665 O O . ASP A 1 82 ? -14.262 -16.329 12.746 1.00 88.19 82 ASP A O 1
ATOM 669 N N . GLN A 1 83 ? -15.502 -17.564 11.347 1.00 84.81 83 GLN A N 1
ATOM 670 C CA . GLN A 1 83 ? -14.573 -17.485 10.213 1.00 84.81 83 GLN A CA 1
ATOM 671 C C . GLN A 1 83 ? -14.449 -16.068 9.636 1.00 84.81 83 GLN A C 1
ATOM 673 O O . GLN A 1 83 ? -13.513 -15.794 8.889 1.00 84.81 83 GLN A O 1
ATOM 678 N N . VAL A 1 84 ? -15.394 -15.178 9.952 1.00 84.81 84 VAL A N 1
ATOM 679 C CA . VAL A 1 84 ? -15.386 -13.784 9.488 1.00 84.81 84 VAL A CA 1
ATOM 680 C C . VAL A 1 84 ? -14.490 -12.898 10.367 1.00 84.81 84 VAL A C 1
ATOM 682 O O . VAL A 1 84 ? -14.106 -11.804 9.952 1.00 84.81 84 VAL A O 1
ATOM 685 N N . VAL A 1 85 ? -14.130 -13.350 11.572 1.00 86.25 85 VAL A N 1
ATOM 686 C CA . VAL A 1 85 ? -13.312 -12.576 12.514 1.00 86.25 85 VAL A CA 1
ATOM 687 C C . VAL A 1 85 ? -11.834 -12.902 12.310 1.00 86.25 85 VAL A C 1
ATOM 689 O O . VAL A 1 85 ? -11.351 -13.951 12.722 1.00 86.25 85 VAL A O 1
ATOM 692 N N . ASP A 1 86 ? -11.105 -11.964 11.709 1.00 85.00 86 ASP A N 1
ATOM 693 C CA . ASP A 1 86 ? -9.661 -12.097 11.465 1.00 85.00 86 ASP A CA 1
ATOM 694 C C . ASP A 1 86 ? -8.832 -11.989 12.761 1.00 85.00 86 ASP A C 1
ATOM 696 O O . ASP A 1 86 ? -7.896 -12.751 12.998 1.00 85.00 86 ASP A O 1
ATOM 700 N N . SER A 1 87 ? -9.194 -11.063 13.657 1.00 84.56 87 SER A N 1
ATOM 701 C CA . SER A 1 87 ? -8.521 -10.894 14.949 1.00 84.56 87 SER A CA 1
ATOM 702 C C . SER A 1 87 ? -9.460 -10.366 16.035 1.00 84.56 87 SER A C 1
ATOM 704 O O . SER A 1 87 ? -10.426 -9.656 15.762 1.00 84.56 87 SER A O 1
ATOM 706 N N . LEU A 1 88 ? -9.172 -10.724 17.292 1.00 87.50 88 LEU A N 1
ATOM 707 C CA . LEU A 1 88 ? -9.896 -10.243 18.470 1.00 87.50 88 LEU A CA 1
ATOM 708 C C . LEU A 1 88 ? -8.906 -9.713 19.509 1.00 87.50 88 LEU A C 1
ATOM 710 O O . LEU A 1 88 ? -8.090 -10.477 20.033 1.00 87.50 88 LEU A O 1
ATOM 714 N N . THR A 1 89 ? -9.048 -8.436 19.862 1.00 87.56 89 THR A N 1
ATOM 715 C CA . THR A 1 89 ? -8.238 -7.765 20.885 1.00 87.56 89 THR A CA 1
ATOM 716 C C . THR A 1 89 ? -9.132 -7.284 22.019 1.00 87.56 89 THR A C 1
ATOM 718 O O . THR A 1 89 ? -10.089 -6.547 21.799 1.00 87.56 89 THR A O 1
ATOM 721 N N . SER A 1 90 ? -8.805 -7.686 23.245 1.00 87.50 90 SER A N 1
ATOM 722 C CA . SER A 1 90 ? -9.480 -7.193 24.445 1.00 87.50 90 SER A CA 1
ATOM 723 C C . SER A 1 90 ? -8.756 -5.959 24.966 1.00 87.50 90 SER A C 1
ATOM 725 O O . SER A 1 90 ? -7.574 -6.036 25.295 1.00 87.50 90 SER A O 1
ATOM 727 N N . ILE A 1 91 ? -9.471 -4.841 25.074 1.00 88.94 91 ILE A N 1
ATOM 728 C CA . ILE A 1 91 ? -8.940 -3.575 25.586 1.00 88.94 91 ILE A CA 1
ATOM 729 C C . ILE A 1 91 ? -9.586 -3.292 26.943 1.00 88.94 91 ILE A C 1
ATOM 731 O O . ILE A 1 91 ? -10.804 -3.397 27.105 1.00 88.94 91 ILE A O 1
ATOM 735 N N . SER A 1 92 ? -8.769 -2.965 27.944 1.00 89.25 92 SER A N 1
ATOM 736 C CA . SER A 1 92 ? -9.276 -2.572 29.263 1.00 89.25 92 SER A CA 1
ATOM 737 C C . SER A 1 92 ? -9.894 -1.171 29.224 1.00 89.25 92 SER A C 1
ATOM 739 O O . SER A 1 92 ? -9.516 -0.340 28.405 1.00 89.25 92 SER A O 1
ATOM 741 N N . LYS A 1 93 ? -10.797 -0.850 30.161 1.00 87.88 93 LYS A N 1
ATOM 742 C CA . LYS A 1 93 ? -11.372 0.507 30.263 1.00 87.88 93 LYS A CA 1
ATOM 743 C C . LYS A 1 93 ? -10.310 1.605 30.399 1.00 87.88 93 LYS A C 1
ATOM 745 O O . LYS A 1 93 ? -10.509 2.702 29.897 1.00 87.88 93 LYS A O 1
ATOM 750 N N . GLN A 1 94 ? -9.204 1.312 31.087 1.00 89.19 94 GLN A N 1
ATOM 751 C CA . GLN A 1 94 ? -8.100 2.257 31.275 1.00 89.19 94 GLN A CA 1
ATOM 752 C C . GLN A 1 94 ? -7.369 2.528 29.959 1.00 89.19 94 GLN A C 1
ATOM 754 O O . GLN A 1 94 ? -7.184 3.686 29.605 1.00 89.19 94 GLN A O 1
ATOM 759 N N . GLN A 1 95 ? -7.031 1.473 29.213 1.00 88.81 95 GLN A N 1
ATOM 760 C CA . GLN A 1 95 ? -6.424 1.606 27.885 1.00 88.81 95 GLN A CA 1
ATOM 761 C C . GLN A 1 95 ? -7.371 2.302 26.905 1.00 88.81 95 GLN A C 1
ATOM 763 O O . GLN A 1 95 ? -6.962 3.238 26.238 1.00 88.81 95 GLN A O 1
ATOM 768 N N . ALA A 1 96 ? -8.657 1.936 26.894 1.00 89.44 96 ALA A N 1
ATOM 769 C CA . ALA A 1 96 ? -9.651 2.580 26.036 1.00 89.44 96 ALA A CA 1
ATOM 770 C C . ALA A 1 96 ? -9.781 4.088 26.321 1.00 89.44 96 ALA A C 1
ATOM 772 O O . ALA A 1 96 ? -9.997 4.876 25.404 1.00 89.44 96 ALA A O 1
ATOM 773 N N . LEU A 1 97 ? -9.632 4.499 27.586 1.00 89.62 97 LEU A N 1
ATOM 774 C CA . LEU A 1 97 ? -9.606 5.910 27.967 1.00 89.62 97 LEU A CA 1
ATOM 775 C C . LEU A 1 97 ? -8.328 6.609 27.484 1.00 89.62 97 LEU A C 1
ATOM 777 O O . LEU A 1 97 ? -8.392 7.752 27.044 1.00 89.62 97 LEU A O 1
ATOM 781 N N . GLU A 1 98 ? -7.172 5.956 27.588 1.00 91.06 98 GLU A N 1
ATOM 782 C CA . GLU A 1 98 ? -5.903 6.501 27.098 1.00 91.06 98 GLU A CA 1
ATOM 783 C C . GLU A 1 98 ? -5.917 6.667 25.572 1.00 91.06 98 GLU A C 1
ATOM 785 O O . GLU A 1 98 ? -5.611 7.753 25.077 1.00 91.06 98 GLU A O 1
ATOM 790 N N . ASP A 1 99 ? -6.384 5.651 24.845 1.00 89.31 99 ASP A N 1
ATOM 791 C CA . ASP A 1 99 ? -6.557 5.683 23.390 1.00 89.31 99 ASP A CA 1
ATOM 792 C C . ASP A 1 99 ? -7.521 6.800 22.969 1.00 89.31 99 ASP A C 1
ATOM 794 O O . ASP A 1 99 ? -7.236 7.555 22.038 1.00 89.31 99 ASP A O 1
ATOM 798 N N . PHE A 1 100 ? -8.639 6.961 23.689 1.00 87.88 100 PHE A N 1
ATOM 799 C CA . PHE A 1 100 ? -9.594 8.042 23.446 1.00 87.88 100 PHE A CA 1
ATOM 800 C C . PHE A 1 100 ? -8.942 9.422 23.597 1.00 87.88 100 PHE A C 1
ATOM 802 O O . PHE A 1 100 ? -9.101 10.279 22.729 1.00 87.88 100 PHE A O 1
ATOM 809 N N . LYS A 1 101 ? -8.146 9.626 24.653 1.00 89.19 101 LYS A N 1
ATOM 810 C CA . LYS A 1 101 ? -7.429 10.892 24.878 1.00 89.19 101 LYS A CA 1
ATOM 811 C C . LYS A 1 101 ? -6.396 11.185 23.791 1.00 89.19 101 LYS A C 1
ATOM 813 O O . LYS A 1 101 ? -6.224 12.341 23.409 1.00 89.19 101 LYS A O 1
ATOM 818 N N . GLN A 1 102 ? -5.712 10.159 23.284 1.00 89.56 102 GLN A N 1
ATOM 819 C CA . GLN A 1 102 ? -4.756 10.317 22.184 1.00 89.56 102 GLN A CA 1
ATOM 820 C C . GLN A 1 102 ? -5.450 10.656 20.858 1.00 89.56 102 GLN A C 1
ATOM 822 O O . GLN A 1 102 ? -4.949 11.491 20.104 1.00 89.56 102 GLN A O 1
ATOM 827 N N . GLN A 1 103 ? -6.596 10.031 20.576 1.00 87.69 103 GLN A N 1
ATOM 828 C CA . GLN A 1 103 ? -7.355 10.255 19.341 1.00 87.69 103 GLN A CA 1
ATOM 829 C C . GLN A 1 103 ? -8.114 11.587 19.344 1.00 87.69 103 GLN A C 1
ATOM 831 O O . GLN A 1 103 ? -8.221 12.229 18.298 1.00 87.69 103 GLN A O 1
ATOM 836 N N . PHE A 1 104 ? -8.580 12.038 20.512 1.00 88.81 104 PHE A N 1
ATOM 837 C CA . PHE A 1 104 ? -9.346 13.274 20.676 1.00 88.81 104 PHE A CA 1
ATOM 838 C C . PHE A 1 104 ? -8.709 14.209 21.722 1.00 88.81 104 PHE A C 1
ATOM 840 O O . PHE A 1 104 ? -9.289 14.458 22.786 1.00 88.81 104 PHE A O 1
ATOM 847 N N . PRO A 1 105 ? -7.539 14.815 21.424 1.00 83.06 105 PRO A N 1
ATOM 848 C CA . PRO A 1 105 ? -6.853 15.698 22.370 1.00 83.06 105 PRO A CA 1
ATOM 849 C C . PRO A 1 105 ? -7.705 16.903 22.792 1.00 83.06 105 PRO A C 1
ATOM 851 O O . PRO A 1 105 ? -7.591 17.391 23.912 1.00 83.06 105 PRO A O 1
ATOM 854 N N . GLN A 1 106 ? -8.582 17.376 21.900 1.00 81.56 106 GLN A N 1
ATOM 855 C CA . GLN A 1 106 ? -9.433 18.547 22.133 1.00 81.56 106 GLN A CA 1
ATOM 856 C C . GLN A 1 106 ? -10.609 18.264 23.084 1.00 81.56 106 GLN A C 1
ATOM 858 O O . GLN A 1 106 ? -11.029 19.168 23.798 1.00 81.56 106 GLN A O 1
ATOM 863 N N . GLU A 1 107 ? -11.104 17.024 23.152 1.00 75.56 107 GLU A N 1
ATOM 864 C CA . GLU A 1 107 ? -12.207 16.633 24.050 1.00 75.56 107 GLU A CA 1
ATOM 865 C C . GLU A 1 107 ? -11.722 16.207 25.443 1.00 75.56 107 GLU A C 1
ATOM 867 O O . GLU A 1 107 ? -12.514 16.013 26.358 1.00 75.56 107 GLU A O 1
ATOM 872 N N . THR A 1 108 ? -10.405 16.105 25.632 1.00 63.06 108 THR A N 1
ATOM 873 C CA . THR A 1 108 ? -9.783 15.673 26.895 1.00 63.06 108 THR A CA 1
ATOM 874 C C . THR A 1 108 ? -9.806 16.762 27.985 1.00 63.06 108 THR A C 1
ATOM 876 O O . THR A 1 108 ? -9.462 16.494 29.134 1.00 63.06 108 THR A O 1
ATOM 879 N N . HIS A 1 109 ? -10.198 17.993 27.638 1.00 62.00 109 HIS A N 1
ATOM 880 C CA . HIS A 1 109 ? -10.206 19.163 28.528 1.00 62.00 109 HIS A CA 1
ATOM 881 C C . HIS A 1 109 ? -11.575 19.501 29.153 1.00 62.00 109 HIS A C 1
ATOM 883 O O . HIS A 1 109 ? -11.678 20.525 29.833 1.00 62.00 109 HIS A O 1
ATOM 889 N N . LEU A 1 110 ? -12.603 18.677 28.929 1.00 47.53 110 LEU A N 1
ATOM 890 C CA . LEU A 1 110 ? -13.904 18.761 29.609 1.00 47.53 110 LEU A CA 1
ATOM 891 C C . LEU A 1 110 ? -13.940 17.838 30.835 1.00 47.53 110 LEU A C 1
ATOM 893 O O . LEU A 1 110 ? -14.621 18.218 31.813 1.00 47.53 110 LEU A O 1
#

Foldseek 3Di:
DVVVVVVVVVVVVVCVVPVVVNVVVVVVVVVVVVVVVVVVVVVVVVVVVVVVVVVPPDDDDDDDPPPDVVVVVVVQVVLVPDPVRPDDDDDDPVRVVVVVCVVCVPVVPD

Mean predicted aligned error: 11.48 Å

Secondary structure (DSSP, 8-state):
-HHHHHHHHHHHHHHHHSHHHHHHHHHHHHHHHHHHHHHHHHHHHHHHHHHHHHHT------PPTT--HHHHHHHHHHHHH-TT--------HHHHHHHHHHH-TTGGG-

pLDDT: mean 85.82, std 8.75, range [47.53, 97.69]

Solvent-accessible surface area (backbone atoms only — not comparable to full-atom values): 6712 Å² total; per-residue (Å²): 111,73,66,60,54,47,52,55,51,53,49,54,53,48,44,68,72,43,45,69,64,46,49,52,52,50,50,53,51,50,49,55,54,48,52,52,51,50,50,51,53,48,51,54,50,49,54,52,51,50,54,53,58,67,70,64,78,76,84,86,83,84,77,66,88,88,63,55,68,69,60,55,52,50,50,52,52,54,50,68,68,37,90,84,49,89,79,87,84,90,75,52,75,67,55,52,52,53,53,46,40,70,77,36,62,81,70,65,80,119

Nearest PDB structures (foldseek):
  7qv3-assembly1_b  TM=2.512E-01  e=5.036E+00  Bacillus subtilis subsp. subtilis str. 168